Protein AF-A0A644ZEB1-F1 (afdb_monomer_lite)

Radius of gyration: 18.81 Å; chains: 1; bounding box: 37×43×51 Å

Sequence (182 aa):
MYKFRDLVIGKAGDELALLRDVLAGLVAASSALAVGEDFLLLSSAEFGEDKIEVTKRVGLDLILPVAAILPFERLVGWGDAKKLPPKMLEDLLGGAVALAPLLIGALNKKKLPGAIGLVLGLIFSGISEDTLREAAKLVGEKLEEVNSDALVKHDNLTATLTGFKMDLEKGEQQDILLRSHL

Structure (mmCIF, N/CA/C/O backbone):
data_AF-A0A644ZEB1-F1
#
_entry.id   AF-A0A644ZEB1-F1
#
loop_
_atom_site.group_PDB
_atom_site.id
_atom_site.type_symbol
_atom_site.label_atom_id
_atom_site.label_alt_id
_atom_site.label_comp_id
_atom_site.label_asym_id
_atom_site.label_entity_id
_atom_site.label_seq_id
_atom_site.pdbx_PDB_ins_code
_atom_site.Cartn_x
_atom_site.Cartn_y
_atom_site.Cartn_z
_atom_site.occupancy
_atom_site.B_iso_or_equiv
_atom_site.auth_seq_id
_atom_site.auth_comp_id
_atom_site.auth_asym_id
_atom_site.auth_atom_id
_atom_site.pdbx_PDB_model_num
ATOM 1 N N . MET A 1 1 ? 12.928 -16.977 -28.036 1.00 54.50 1 MET A N 1
ATOM 2 C CA . MET A 1 1 ? 11.701 -16.153 -27.969 1.00 54.50 1 MET A CA 1
ATOM 3 C C . MET A 1 1 ? 11.775 -15.000 -26.950 1.00 54.50 1 MET A C 1
ATOM 5 O O . MET A 1 1 ? 10.845 -14.215 -26.910 1.00 54.50 1 MET A O 1
ATOM 9 N N . TYR A 1 2 ? 12.869 -14.818 -26.189 1.00 69.62 2 TYR A N 1
ATOM 10 C CA . TYR A 1 2 ? 12.933 -13.805 -25.114 1.00 69.62 2 TYR A CA 1
ATOM 11 C C . TYR A 1 2 ? 13.431 -12.407 -25.526 1.00 69.62 2 TYR A C 1
ATOM 13 O O . TYR A 1 2 ? 13.072 -11.427 -24.889 1.00 69.62 2 TYR A O 1
ATOM 21 N N . LYS A 1 3 ? 14.146 -12.276 -26.655 1.00 79.69 3 LYS A N 1
ATOM 22 C CA . LYS A 1 3 ? 14.771 -11.004 -27.075 1.00 79.69 3 LYS A CA 1
ATOM 23 C C . LYS A 1 3 ? 13.811 -9.814 -27.200 1.00 79.69 3 LYS A C 1
ATOM 25 O O . LYS A 1 3 ? 14.208 -8.704 -26.880 1.00 79.69 3 LYS A O 1
ATOM 30 N N . PHE A 1 4 ? 12.583 -10.020 -27.682 1.00 84.38 4 PHE A N 1
ATOM 31 C CA . PHE A 1 4 ? 11.615 -8.923 -27.814 1.00 84.38 4 PHE A CA 1
ATOM 32 C C . PHE A 1 4 ? 11.062 -8.489 -26.455 1.00 84.38 4 PHE A C 1
ATOM 34 O O . PHE A 1 4 ? 11.034 -7.300 -26.164 1.00 84.38 4 PHE A O 1
ATOM 41 N N . ARG A 1 5 ? 10.693 -9.452 -25.600 1.00 84.12 5 ARG A N 1
ATOM 42 C CA . ARG A 1 5 ? 10.262 -9.183 -24.223 1.00 84.12 5 ARG A CA 1
ATOM 43 C C . ARG A 1 5 ? 11.335 -8.404 -23.466 1.00 84.12 5 ARG A C 1
ATOM 45 O O . ARG A 1 5 ? 11.030 -7.380 -22.875 1.00 84.12 5 ARG A O 1
ATOM 52 N N . ASP A 1 6 ? 12.578 -8.867 -23.530 1.00 88.88 6 ASP A N 1
ATOM 53 C CA . ASP A 1 6 ? 13.683 -8.248 -22.801 1.00 88.88 6 ASP A CA 1
ATOM 54 C C . ASP A 1 6 ? 13.981 -6.831 -23.339 1.00 88.88 6 ASP A C 1
ATOM 56 O O . ASP A 1 6 ? 14.275 -5.929 -22.560 1.00 88.88 6 ASP A O 1
ATOM 60 N N . LEU A 1 7 ? 13.814 -6.597 -24.651 1.00 89.69 7 LEU A N 1
ATOM 61 C CA . LEU A 1 7 ? 13.914 -5.262 -25.256 1.00 89.69 7 LEU A CA 1
ATOM 62 C C . LEU A 1 7 ? 12.797 -4.320 -24.778 1.00 89.69 7 LEU A C 1
ATOM 64 O O . LEU A 1 7 ? 13.066 -3.160 -24.476 1.00 89.69 7 LEU A O 1
ATOM 68 N N . VAL A 1 8 ? 11.555 -4.810 -24.701 1.00 88.06 8 VAL A N 1
ATOM 69 C CA . VAL A 1 8 ? 10.409 -4.033 -24.200 1.00 88.06 8 VAL A CA 1
ATOM 70 C C . VAL A 1 8 ? 10.588 -3.703 -22.720 1.00 88.06 8 VAL A C 1
ATOM 72 O O . VAL A 1 8 ? 10.399 -2.552 -22.341 1.00 88.06 8 VAL A O 1
ATOM 75 N N . ILE A 1 9 ? 11.003 -4.677 -21.904 1.00 86.44 9 ILE A N 1
ATOM 76 C CA . ILE A 1 9 ? 11.289 -4.469 -20.478 1.00 86.44 9 ILE A CA 1
ATOM 77 C C . ILE A 1 9 ? 12.398 -3.428 -20.308 1.00 86.44 9 ILE A C 1
ATOM 79 O O . ILE A 1 9 ? 12.222 -2.484 -19.545 1.00 86.44 9 ILE A O 1
ATOM 83 N N . GLY A 1 10 ? 13.504 -3.559 -21.049 1.00 87.25 10 GLY A N 1
ATOM 84 C CA . GLY A 1 10 ? 14.607 -2.600 -20.996 1.00 87.25 10 GLY A CA 1
ATOM 85 C C . GLY A 1 10 ? 14.157 -1.187 -21.361 1.00 87.25 10 GLY A C 1
ATOM 86 O O . GLY A 1 10 ? 14.358 -0.255 -20.589 1.00 87.25 10 GLY A O 1
ATOM 87 N N . LYS A 1 11 ? 13.451 -1.033 -22.489 1.00 91.50 11 LYS A N 1
ATOM 88 C CA . LYS A 1 11 ? 12.975 0.281 -22.931 1.00 91.50 11 LYS A CA 1
ATOM 89 C C . LYS A 1 11 ? 11.969 0.902 -21.957 1.00 91.50 11 LYS A C 1
ATOM 91 O O . LYS A 1 11 ? 12.037 2.101 -21.712 1.00 91.50 11 LYS A O 1
ATOM 96 N N . ALA A 1 12 ? 11.047 0.111 -21.409 1.00 88.25 12 ALA A N 1
ATOM 97 C CA . ALA A 1 12 ? 10.089 0.587 -20.413 1.00 88.25 12 ALA A CA 1
ATOM 98 C C . ALA A 1 12 ? 10.789 1.018 -19.116 1.00 88.25 12 ALA A C 1
ATOM 100 O O . ALA A 1 12 ? 10.444 2.055 -18.556 1.00 88.25 12 ALA A O 1
ATOM 101 N N . GLY A 1 13 ? 11.798 0.261 -18.674 1.00 86.19 13 GLY A N 1
ATOM 102 C CA . GLY A 1 13 ? 12.627 0.619 -17.525 1.00 86.19 13 GLY A CA 1
ATOM 103 C C . GLY A 1 13 ? 13.342 1.958 -17.714 1.00 86.19 13 GLY A C 1
ATOM 104 O O . GLY A 1 13 ? 13.290 2.802 -16.823 1.00 86.19 13 GLY A O 1
ATOM 105 N N . ASP A 1 14 ? 13.933 2.186 -18.890 1.00 89.69 14 ASP A N 1
ATOM 106 C CA . ASP A 1 14 ? 14.612 3.447 -19.212 1.00 89.69 14 ASP A CA 1
ATOM 107 C C . ASP A 1 14 ? 13.649 4.645 -19.181 1.00 89.69 14 ASP A C 1
ATOM 109 O O . ASP A 1 14 ? 13.958 5.680 -18.593 1.00 89.69 14 ASP A O 1
ATOM 113 N N . GLU A 1 15 ? 12.462 4.511 -19.779 1.00 90.94 15 GLU A N 1
ATOM 114 C CA . GLU A 1 15 ? 11.445 5.574 -19.777 1.00 90.94 15 GLU A CA 1
ATOM 115 C C . GLU A 1 15 ? 10.924 5.868 -18.360 1.00 90.94 15 GLU A C 1
ATOM 117 O O . GLU A 1 15 ? 10.735 7.029 -17.995 1.00 90.94 15 GLU A O 1
ATOM 122 N N . LEU A 1 16 ? 10.741 4.836 -17.526 1.00 87.19 16 LEU A N 1
ATOM 123 C CA . LEU A 1 16 ? 10.357 5.009 -16.122 1.00 87.19 16 LEU A CA 1
ATOM 124 C C . LEU A 1 16 ? 11.450 5.709 -15.307 1.00 87.19 16 LEU A C 1
ATOM 126 O O . LEU A 1 16 ? 11.137 6.569 -14.483 1.00 87.19 16 LEU A O 1
ATOM 130 N N . ALA A 1 17 ? 12.721 5.381 -15.548 1.00 86.75 17 ALA A N 1
ATOM 131 C CA . ALA A 1 17 ? 13.846 6.047 -14.901 1.00 86.75 17 ALA A CA 1
ATOM 132 C C . ALA A 1 17 ? 13.912 7.533 -15.285 1.00 86.75 17 ALA A C 1
ATOM 134 O O . ALA A 1 17 ? 14.010 8.388 -14.407 1.00 86.75 17 ALA A O 1
ATOM 135 N N . LEU A 1 18 ? 13.757 7.848 -16.575 1.00 90.12 18 LEU A N 1
ATOM 136 C CA . LEU A 1 18 ? 13.705 9.228 -17.060 1.00 90.12 18 LEU A CA 1
ATOM 137 C C . LEU A 1 18 ? 12.535 10.004 -16.448 1.00 90.12 18 LEU A C 1
ATOM 139 O O . LEU A 1 18 ? 12.712 11.135 -15.995 1.00 90.12 18 LEU A O 1
ATOM 143 N N . LEU A 1 19 ? 11.346 9.399 -16.391 1.00 89.94 19 LEU A N 1
ATOM 144 C CA . LEU A 1 19 ? 10.185 10.013 -15.752 1.00 89.94 19 LEU A CA 1
ATOM 145 C C . LEU A 1 19 ? 10.452 10.298 -14.270 1.00 89.94 19 LEU A C 1
ATOM 147 O O . LEU A 1 19 ? 10.134 11.386 -13.788 1.00 89.94 19 LEU A O 1
ATOM 151 N N . ARG A 1 20 ? 11.054 9.344 -13.551 1.00 86.88 20 ARG A N 1
ATOM 152 C CA . ARG A 1 20 ? 11.426 9.519 -12.145 1.00 86.88 20 ARG A CA 1
ATOM 153 C C . ARG A 1 20 ? 12.389 10.691 -11.965 1.00 86.88 20 ARG A C 1
ATOM 155 O O . ARG A 1 20 ? 12.175 11.492 -11.062 1.00 86.88 20 ARG A O 1
ATOM 162 N N . ASP A 1 21 ? 13.392 10.828 -12.828 1.00 89.31 21 ASP A N 1
ATOM 163 C CA . ASP A 1 21 ? 14.375 11.915 -12.752 1.00 89.31 21 ASP A CA 1
ATOM 164 C C . ASP A 1 21 ? 13.737 13.287 -13.023 1.00 89.31 21 ASP A C 1
ATOM 166 O O . ASP A 1 21 ? 14.005 14.256 -12.308 1.00 89.31 21 ASP A O 1
ATOM 170 N N . VAL A 1 22 ? 12.828 13.369 -14.001 1.00 91.00 22 VAL A N 1
ATOM 171 C CA . VAL A 1 22 ? 12.058 14.593 -14.275 1.00 91.00 22 VAL A CA 1
ATOM 172 C C . VAL A 1 22 ? 11.189 14.964 -13.075 1.00 91.00 22 VAL A C 1
ATOM 174 O O . VAL A 1 22 ? 11.210 16.113 -12.634 1.00 91.00 22 VAL A O 1
ATOM 177 N N . LEU A 1 23 ? 10.450 14.003 -12.514 1.00 88.12 23 LEU A N 1
ATOM 178 C CA . LEU A 1 23 ? 9.602 14.237 -11.343 1.00 88.12 23 LEU A CA 1
ATOM 179 C C . LEU A 1 23 ? 10.427 14.626 -10.113 1.00 88.12 23 LEU A C 1
ATOM 181 O O . LEU A 1 23 ? 10.025 15.529 -9.382 1.00 88.12 23 LEU A O 1
ATOM 185 N N . ALA A 1 24 ? 11.599 14.019 -9.915 1.00 86.56 24 ALA A N 1
ATOM 186 C CA . ALA A 1 24 ? 12.520 14.364 -8.836 1.00 86.56 24 ALA A CA 1
ATOM 187 C C . ALA A 1 24 ? 12.976 15.831 -8.903 1.00 86.56 24 ALA A C 1
ATOM 189 O O . ALA A 1 24 ? 13.166 16.453 -7.860 1.00 86.56 24 ALA A O 1
ATOM 190 N N . GLY A 1 25 ? 13.097 16.400 -10.108 1.00 86.12 25 GLY A N 1
ATOM 191 C CA . GLY A 1 25 ? 13.398 17.820 -10.312 1.00 86.12 25 GLY A CA 1
ATOM 192 C C . GLY A 1 25 ? 12.238 18.778 -10.007 1.00 86.12 25 GLY A C 1
ATOM 193 O O . GLY A 1 25 ? 12.466 19.981 -9.890 1.00 86.12 25 GLY A O 1
ATOM 194 N N . LEU A 1 26 ? 11.007 18.272 -9.876 1.00 86.75 26 LEU A N 1
ATOM 195 C CA . LEU A 1 26 ? 9.796 19.072 -9.641 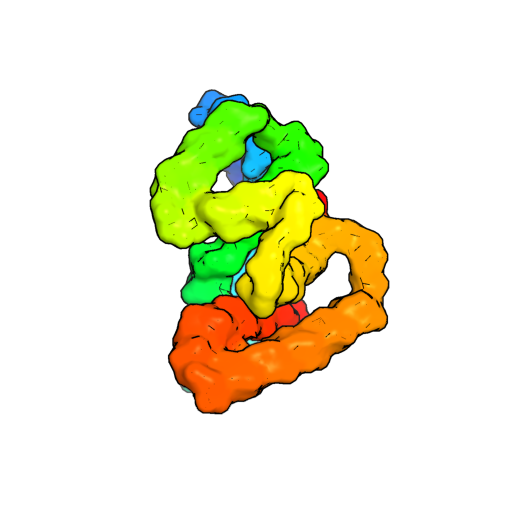1.00 86.75 26 LEU A CA 1
ATOM 196 C C . LEU A 1 26 ? 9.285 19.002 -8.195 1.00 86.75 26 LEU A C 1
ATOM 198 O O . LEU A 1 26 ? 8.468 19.833 -7.798 1.00 86.75 26 LEU A O 1
ATOM 202 N N . VAL A 1 27 ? 9.735 18.023 -7.406 1.00 82.25 27 VAL A N 1
ATOM 203 C CA . VAL A 1 27 ? 9.258 17.795 -6.035 1.00 82.25 27 VAL A CA 1
ATOM 204 C C . VAL A 1 27 ? 10.273 18.254 -4.990 1.00 82.25 27 VAL A C 1
ATOM 206 O O . VAL A 1 27 ? 11.478 18.092 -5.145 1.00 82.25 27 VAL A O 1
ATOM 209 N N . ALA A 1 28 ? 9.779 18.796 -3.875 1.00 74.06 28 ALA A N 1
ATOM 210 C CA . ALA A 1 28 ? 10.628 19.318 -2.800 1.00 74.06 28 ALA A CA 1
ATOM 211 C C . ALA A 1 28 ? 11.366 18.225 -2.000 1.00 74.06 28 ALA A C 1
ATOM 213 O O . ALA A 1 28 ? 12.407 18.496 -1.407 1.00 74.06 28 ALA A O 1
ATOM 214 N N . ALA A 1 29 ? 10.836 16.999 -1.974 1.00 74.19 29 ALA A N 1
ATOM 215 C CA . ALA A 1 29 ? 11.405 15.864 -1.250 1.00 74.19 29 ALA A CA 1
ATOM 216 C C . ALA A 1 29 ? 11.527 14.646 -2.177 1.00 74.19 29 ALA A C 1
ATOM 218 O O . ALA A 1 29 ? 10.717 13.722 -2.127 1.00 74.19 29 ALA A O 1
ATOM 219 N N . SER A 1 30 ? 12.544 14.645 -3.040 1.00 72.06 30 SER A N 1
ATOM 220 C CA . SER A 1 30 ? 12.796 13.555 -3.997 1.00 72.06 30 SER A CA 1
ATOM 221 C C . SER A 1 30 ? 13.112 12.209 -3.328 1.00 72.06 30 SER A C 1
ATOM 223 O O . SER A 1 30 ? 12.857 11.164 -3.916 1.00 72.06 30 SER A O 1
ATOM 225 N N . SER A 1 31 ? 13.580 12.213 -2.074 1.00 69.19 31 SER A N 1
ATOM 226 C CA . SER A 1 31 ? 13.774 11.016 -1.237 1.00 69.19 31 SER A CA 1
ATOM 227 C C . SER A 1 31 ? 12.479 10.288 -0.867 1.00 69.19 31 SER A C 1
ATOM 229 O O . SER A 1 31 ? 12.534 9.145 -0.420 1.00 69.19 31 SER A O 1
ATOM 231 N N . ALA A 1 32 ? 11.328 10.943 -1.029 1.00 72.06 32 ALA A N 1
ATOM 232 C CA . ALA A 1 32 ? 9.999 10.377 -0.821 1.00 72.06 32 ALA A CA 1
ATOM 233 C C . ALA A 1 32 ? 9.290 10.061 -2.153 1.00 72.06 32 ALA A C 1
ATOM 235 O O . ALA A 1 32 ? 8.080 9.884 -2.186 1.00 72.06 32 ALA A O 1
ATOM 236 N N . LEU A 1 33 ? 10.004 10.024 -3.281 1.00 75.19 33 LEU A N 1
ATOM 237 C CA . LEU A 1 33 ? 9.409 9.690 -4.572 1.00 75.19 33 LEU A CA 1
ATOM 238 C C . LEU A 1 33 ? 9.326 8.164 -4.743 1.00 75.19 33 LEU A C 1
ATOM 240 O O . LEU A 1 33 ? 10.358 7.509 -4.805 1.00 75.19 33 LEU A O 1
ATOM 244 N N . ALA A 1 34 ? 8.112 7.622 -4.875 1.00 74.31 34 ALA A N 1
ATOM 245 C CA . ALA A 1 34 ? 7.858 6.195 -5.114 1.00 74.31 34 ALA A CA 1
ATOM 246 C C . ALA A 1 34 ? 7.267 5.967 -6.520 1.00 74.31 34 ALA A C 1
ATOM 248 O O . ALA A 1 34 ? 6.087 5.663 -6.681 1.00 74.31 34 ALA A O 1
ATOM 249 N N . VAL A 1 35 ? 8.070 6.193 -7.565 1.00 81.44 35 VAL A N 1
ATOM 250 C CA . VAL A 1 35 ? 7.643 6.023 -8.969 1.00 81.44 35 VAL A CA 1
ATOM 251 C C . VAL A 1 35 ? 8.095 4.666 -9.490 1.00 81.44 35 VAL A C 1
ATOM 253 O O . VAL A 1 35 ? 9.285 4.361 -9.458 1.00 81.44 35 VAL A O 1
ATOM 256 N N . GLY A 1 36 ? 7.148 3.883 -10.017 1.00 77.19 36 GLY A N 1
ATOM 257 C CA . GLY A 1 36 ? 7.419 2.546 -10.561 1.00 77.19 36 GLY A CA 1
ATOM 258 C C . GLY A 1 36 ? 7.737 1.499 -9.491 1.00 77.19 36 GLY A C 1
ATOM 259 O O . GLY A 1 36 ? 8.358 0.487 -9.793 1.00 77.19 36 GLY A O 1
ATOM 260 N N . GLU A 1 37 ? 7.355 1.772 -8.246 1.00 80.56 37 GLU A N 1
ATOM 261 C CA . GLU A 1 37 ? 7.591 0.902 -7.096 1.00 80.56 37 GLU A CA 1
ATOM 262 C C . GLU A 1 37 ? 6.437 -0.076 -6.835 1.00 80.56 37 GLU A C 1
ATOM 264 O O . GLU A 1 37 ? 6.675 -1.189 -6.374 1.00 80.56 37 GLU A O 1
ATOM 269 N N . ASP A 1 38 ? 5.208 0.333 -7.157 1.00 86.06 38 ASP A N 1
ATOM 270 C CA . ASP A 1 38 ? 3.995 -0.464 -6.985 1.00 86.06 38 ASP A CA 1
ATOM 271 C C . ASP A 1 38 ? 3.357 -0.757 -8.347 1.00 86.06 38 ASP A C 1
ATOM 273 O O . ASP A 1 38 ? 3.275 0.123 -9.211 1.00 86.06 38 ASP A O 1
ATOM 277 N N . PHE A 1 39 ? 2.860 -1.979 -8.529 1.00 88.62 39 PHE A N 1
ATOM 278 C CA . PHE A 1 39 ? 2.198 -2.415 -9.756 1.00 88.62 39 PHE A CA 1
ATOM 279 C C . PHE A 1 39 ? 0.855 -3.062 -9.442 1.00 88.62 39 PHE A C 1
ATOM 281 O O . PHE A 1 39 ? 0.759 -3.920 -8.571 1.00 88.62 39 PHE A O 1
ATOM 288 N N . LEU A 1 40 ? -0.177 -2.677 -10.191 1.00 91.94 40 LEU A N 1
ATOM 289 C CA . LEU A 1 40 ? -1.510 -3.265 -10.106 1.00 91.94 40 LEU A CA 1
ATOM 290 C C . LEU A 1 40 ? -1.899 -3.844 -11.467 1.00 91.94 40 LEU A C 1
ATOM 292 O O . LEU A 1 40 ? -1.948 -3.125 -12.468 1.00 91.94 40 LEU A O 1
ATOM 296 N N . LEU A 1 41 ? -2.204 -5.139 -11.499 1.00 92.06 41 LEU A N 1
ATOM 297 C CA . LEU A 1 41 ? -2.723 -5.816 -12.677 1.00 92.06 41 LEU A CA 1
ATOM 298 C C . LEU A 1 41 ? -4.219 -5.533 -12.821 1.00 92.06 41 LEU A C 1
ATOM 300 O O . LEU A 1 41 ? -5.041 -6.071 -12.083 1.00 92.06 41 LEU A O 1
ATOM 304 N N . LEU A 1 42 ? -4.574 -4.721 -13.815 1.00 92.25 42 LEU A N 1
ATOM 305 C CA . LEU A 1 42 ? -5.960 -4.472 -14.195 1.00 92.25 42 LEU A CA 1
ATOM 306 C C . LEU A 1 42 ? -6.290 -5.217 -15.482 1.00 92.25 42 LEU A C 1
ATOM 308 O O . LEU A 1 42 ? -5.684 -4.970 -16.525 1.00 92.25 42 LEU A O 1
ATOM 312 N N . SER A 1 43 ? -7.284 -6.099 -15.417 1.00 89.12 43 SER A N 1
ATOM 313 C CA . SER A 1 43 ? -7.770 -6.814 -16.594 1.00 89.12 43 SER A CA 1
ATOM 314 C C . SER A 1 43 ? -9.290 -6.924 -16.606 1.00 89.12 43 SER A C 1
ATOM 316 O O . SER A 1 43 ? -9.932 -7.188 -15.588 1.00 89.12 43 SER A O 1
ATOM 318 N N . SER A 1 44 ? -9.875 -6.751 -17.790 1.00 87.31 44 SER A N 1
ATOM 319 C CA . SER A 1 44 ? -11.308 -6.941 -18.030 1.00 87.31 44 SER A CA 1
ATOM 320 C C . SER A 1 44 ? -11.723 -8.415 -18.098 1.00 87.31 44 SER A C 1
ATOM 322 O O . SER A 1 44 ? -12.918 -8.694 -18.038 1.00 87.31 44 SER A O 1
ATOM 324 N N . ALA A 1 45 ? -10.755 -9.329 -18.217 1.00 86.81 45 ALA A N 1
ATOM 325 C CA . ALA A 1 45 ? -10.937 -10.775 -18.290 1.00 86.81 45 ALA A CA 1
ATOM 326 C C . ALA A 1 45 ? -9.790 -11.505 -17.567 1.00 86.81 45 ALA A C 1
ATOM 328 O O . ALA A 1 45 ? -8.656 -11.022 -17.552 1.00 86.81 45 ALA A O 1
ATOM 329 N N . GLU A 1 46 ? -10.043 -12.691 -17.023 1.00 86.12 46 GLU A N 1
ATOM 330 C CA . GLU A 1 46 ? -8.975 -13.574 -16.540 1.00 86.12 46 GLU A CA 1
ATOM 331 C C . GLU A 1 46 ? -8.423 -14.392 -17.720 1.00 86.12 46 GLU A C 1
ATOM 333 O O . GLU A 1 46 ? -9.181 -15.037 -18.450 1.00 86.12 46 GLU A O 1
ATOM 338 N N . PHE A 1 47 ? -7.107 -14.346 -17.934 1.00 85.31 47 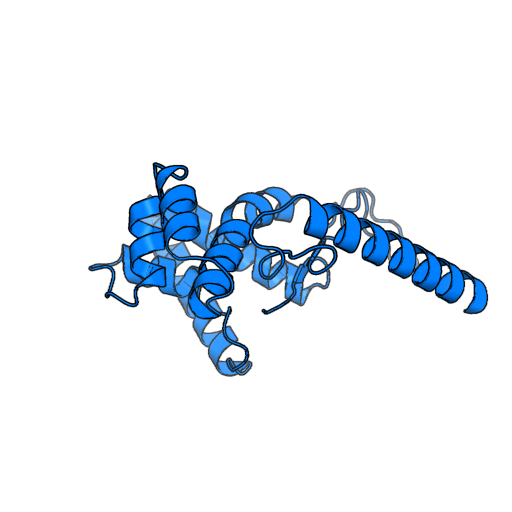PHE A N 1
ATOM 339 C CA . PHE A 1 47 ? -6.428 -15.068 -19.012 1.00 85.31 47 PHE A CA 1
ATOM 340 C C . PHE A 1 47 ? -5.731 -16.303 -18.438 1.00 85.31 47 PHE A C 1
ATOM 342 O O . PHE A 1 47 ? -4.801 -16.173 -17.648 1.00 85.31 47 PHE A O 1
ATOM 349 N N . GLY A 1 48 ? -6.173 -17.492 -18.845 1.00 81.69 48 GLY A N 1
ATOM 350 C CA . GLY A 1 48 ? -5.495 -18.760 -18.583 1.00 81.69 48 GLY A CA 1
ATOM 351 C C . GLY A 1 48 ? -4.843 -19.325 -19.845 1.00 81.69 48 GLY A C 1
ATOM 352 O O . GLY A 1 48 ? -5.015 -18.788 -20.938 1.00 81.69 48 GLY A O 1
ATOM 353 N N . GLU A 1 49 ? -4.122 -20.437 -19.700 1.00 82.19 49 GLU A N 1
ATOM 354 C CA . GLU A 1 49 ? -3.397 -21.081 -20.810 1.00 82.19 49 GLU A CA 1
ATOM 355 C C . GLU A 1 49 ? -4.334 -21.525 -21.949 1.00 82.19 49 GLU A C 1
ATOM 357 O O . GLU A 1 49 ? -4.026 -21.302 -23.118 1.00 82.19 49 GLU A O 1
ATOM 362 N N . ASP A 1 50 ? -5.513 -22.056 -21.601 1.00 84.56 50 ASP A N 1
ATOM 363 C CA . ASP A 1 50 ? -6.472 -22.627 -22.561 1.00 84.56 50 ASP A CA 1
ATOM 364 C C . ASP A 1 50 ? -7.799 -21.851 -22.674 1.00 84.56 50 ASP A C 1
ATOM 366 O O . ASP A 1 50 ? -8.659 -22.196 -23.490 1.00 84.56 50 ASP A O 1
ATOM 370 N N . LYS A 1 51 ? -8.024 -20.819 -21.844 1.00 89.31 51 LYS A N 1
ATOM 371 C CA . LYS A 1 51 ? -9.303 -20.084 -21.811 1.00 89.31 51 LYS A CA 1
ATOM 372 C C . LYS A 1 51 ? -9.165 -18.628 -21.379 1.00 89.31 51 LYS A C 1
ATOM 374 O O . LYS A 1 51 ? -8.344 -18.288 -20.535 1.00 89.31 51 LYS A O 1
ATOM 379 N N . ILE A 1 52 ? -10.053 -17.793 -21.916 1.00 88.62 52 ILE A N 1
ATOM 380 C CA . ILE A 1 52 ? -10.247 -16.403 -21.492 1.00 88.62 52 ILE A CA 1
ATOM 381 C C . ILE A 1 52 ? -11.608 -16.313 -20.801 1.00 88.62 52 ILE A C 1
ATOM 383 O O . ILE A 1 52 ? -12.649 -16.497 -21.433 1.00 88.62 52 ILE A O 1
ATOM 387 N N . GLU A 1 53 ? -11.612 -16.025 -19.503 1.00 87.62 53 GLU A N 1
ATOM 388 C CA . GLU A 1 53 ? -12.831 -15.860 -18.712 1.00 87.62 53 GLU A CA 1
ATOM 389 C C . GLU A 1 53 ? -13.235 -14.384 -18.654 1.00 87.62 53 GLU A C 1
ATOM 391 O O . GLU A 1 53 ? -12.921 -13.651 -17.717 1.00 87.62 53 GLU A O 1
ATOM 396 N N . VAL A 1 54 ? -13.977 -13.943 -19.670 1.00 87.75 54 VAL A N 1
ATOM 397 C CA . VAL A 1 54 ? -14.433 -12.546 -19.827 1.00 87.75 54 VAL A CA 1
ATOM 398 C C . VAL A 1 54 ? -15.399 -12.059 -18.743 1.00 87.75 54 VAL A C 1
ATOM 400 O O . VAL A 1 54 ? -15.635 -10.862 -18.609 1.00 87.75 54 VAL A O 1
ATOM 403 N N . THR A 1 55 ? -15.988 -12.971 -17.970 1.00 87.38 55 THR A N 1
ATOM 404 C CA . THR A 1 55 ? -16.883 -12.628 -16.856 1.00 87.38 55 THR A CA 1
ATOM 405 C C . THR A 1 55 ? -16.129 -12.269 -15.582 1.00 87.38 55 THR A C 1
ATOM 407 O O . THR A 1 55 ? -16.727 -11.701 -14.670 1.00 87.38 55 THR A O 1
ATOM 410 N N . LYS A 1 56 ? -14.836 -12.598 -15.501 1.00 86.12 56 LYS A N 1
ATOM 411 C CA . LYS A 1 56 ? -14.006 -12.333 -14.331 1.00 86.12 56 LYS A CA 1
ATOM 412 C C . LYS A 1 56 ? -13.091 -11.151 -14.589 1.00 86.12 56 LYS A C 1
ATOM 414 O O . LYS A 1 56 ? -12.277 -11.166 -15.503 1.00 86.12 56 LYS A O 1
ATOM 419 N N . ARG A 1 57 ? -13.219 -10.132 -13.750 1.00 90.12 57 ARG A N 1
ATOM 420 C CA . ARG A 1 57 ? -12.345 -8.959 -13.758 1.00 90.12 57 ARG A CA 1
ATOM 421 C C . ARG A 1 57 ? -11.215 -9.183 -12.766 1.00 90.12 57 ARG A C 1
ATOM 423 O O . ARG A 1 57 ? -11.452 -9.728 -11.693 1.00 90.12 57 ARG A O 1
ATOM 430 N N . VAL A 1 58 ? -10.015 -8.737 -13.115 1.00 91.19 58 VAL A N 1
ATOM 431 C CA . VAL A 1 58 ? -8.826 -8.845 -12.262 1.00 91.19 58 VAL A CA 1
ATOM 432 C C . VAL A 1 58 ? -8.412 -7.444 -11.818 1.00 91.19 58 VAL A C 1
ATOM 434 O O . VAL A 1 58 ? -8.343 -6.529 -12.640 1.00 91.19 58 VAL A O 1
ATOM 437 N N . GLY A 1 59 ? -8.199 -7.273 -10.511 1.00 87.56 59 GLY A N 1
ATOM 438 C CA . GLY A 1 59 ? -7.641 -6.064 -9.894 1.00 87.56 59 GLY A CA 1
ATOM 439 C C . GLY A 1 59 ? -8.561 -4.844 -9.778 1.00 87.56 59 GLY A C 1
ATOM 440 O O . GLY A 1 59 ? -8.212 -3.909 -9.064 1.00 87.56 59 GLY A O 1
ATOM 441 N N . LEU A 1 60 ? -9.745 -4.831 -10.405 1.00 90.75 60 LEU A N 1
ATOM 442 C CA . LEU A 1 60 ? -10.677 -3.695 -10.292 1.00 90.75 60 LEU A CA 1
ATOM 443 C C . LEU A 1 60 ? -11.164 -3.459 -8.856 1.00 90.75 60 LEU A C 1
ATOM 445 O O . LEU A 1 60 ? -11.299 -2.309 -8.441 1.00 90.75 60 LEU A O 1
ATOM 449 N N . ASP A 1 61 ? -11.360 -4.531 -8.091 1.00 90.50 61 ASP A N 1
ATOM 450 C CA . ASP A 1 61 ? -11.799 -4.444 -6.695 1.00 90.50 61 ASP A CA 1
ATOM 451 C C . ASP A 1 61 ? -10.716 -3.837 -5.784 1.00 90.50 61 ASP A C 1
ATOM 453 O O . ASP A 1 61 ? -11.029 -3.314 -4.720 1.00 90.50 61 ASP A O 1
ATOM 457 N N . LEU A 1 62 ? -9.452 -3.816 -6.231 1.00 93.69 62 LEU A N 1
ATOM 458 C CA . LEU A 1 62 ? -8.329 -3.238 -5.489 1.00 93.69 62 LEU A CA 1
ATOM 459 C C . LEU A 1 62 ? -8.173 -1.727 -5.694 1.00 93.69 62 LEU A C 1
ATOM 461 O O . LEU A 1 62 ? -7.418 -1.103 -4.955 1.00 93.69 62 LEU A O 1
ATOM 465 N N . ILE A 1 63 ? -8.896 -1.102 -6.632 1.00 92.25 63 ILE A N 1
ATOM 466 C CA . ILE A 1 63 ? -8.759 0.341 -6.904 1.00 92.25 63 ILE A CA 1
ATOM 467 C C . ILE A 1 63 ? -9.067 1.177 -5.656 1.00 92.25 63 ILE A C 1
ATOM 469 O O . ILE A 1 63 ? -8.297 2.072 -5.303 1.00 92.25 63 ILE A O 1
ATOM 473 N N . LEU A 1 64 ? -10.186 0.892 -4.985 1.00 93.19 64 LEU A N 1
ATOM 474 C CA . LEU A 1 64 ? -10.574 1.616 -3.774 1.00 93.19 64 LEU A CA 1
ATOM 475 C C . LEU A 1 64 ? -9.625 1.323 -2.600 1.00 93.19 64 LEU A C 1
ATOM 477 O O . LEU A 1 64 ? -9.139 2.293 -2.016 1.00 93.19 64 LEU A O 1
ATOM 481 N N . PRO A 1 65 ? -9.289 0.055 -2.288 1.00 92.31 65 PRO A N 1
ATOM 482 C CA . PRO A 1 65 ? -8.273 -0.264 -1.291 1.00 92.31 65 PRO A CA 1
ATOM 483 C C . PRO A 1 65 ? -6.938 0.455 -1.513 1.00 92.31 65 PRO A C 1
ATOM 485 O O . PRO A 1 65 ? -6.405 1.066 -0.586 1.00 92.31 65 PRO A O 1
ATOM 488 N N . VAL A 1 66 ? -6.426 0.456 -2.750 1.00 90.75 66 VAL A N 1
ATOM 489 C CA . VAL A 1 66 ? -5.170 1.128 -3.113 1.00 90.75 66 VAL A CA 1
ATOM 490 C C . VAL A 1 66 ? -5.287 2.635 -2.898 1.00 90.75 66 VAL A C 1
ATOM 492 O O . VAL A 1 66 ? -4.424 3.236 -2.271 1.00 90.75 66 VAL A O 1
ATOM 495 N N . ALA A 1 67 ? -6.366 3.271 -3.350 1.00 89.19 67 ALA A N 1
ATOM 496 C CA . ALA A 1 67 ? -6.537 4.711 -3.167 1.00 89.19 67 ALA A CA 1
ATOM 497 C C . ALA A 1 67 ? -6.717 5.116 -1.691 1.00 89.19 67 ALA A C 1
ATOM 499 O O . ALA A 1 67 ? -6.341 6.223 -1.306 1.00 89.19 67 ALA A O 1
ATOM 500 N N . ALA A 1 68 ? -7.303 4.239 -0.873 1.00 87.06 68 ALA A N 1
ATOM 501 C CA . ALA A 1 68 ? -7.687 4.548 0.499 1.00 87.06 68 ALA A CA 1
ATOM 502 C C . ALA A 1 68 ? -6.611 4.223 1.542 1.00 87.06 68 ALA A C 1
ATOM 504 O O . ALA A 1 68 ? -6.547 4.920 2.547 1.00 87.06 68 ALA A O 1
ATOM 505 N N . ILE A 1 69 ? -5.801 3.179 1.349 1.00 85.00 69 ILE A N 1
ATOM 506 C CA . ILE A 1 69 ? -4.855 2.693 2.371 1.00 85.00 69 ILE A CA 1
ATOM 507 C C . ILE A 1 69 ? -3.409 3.050 2.019 1.00 85.00 69 ILE A C 1
ATOM 509 O O . ILE A 1 69 ? -2.671 3.563 2.863 1.00 85.00 69 ILE A O 1
ATOM 513 N N . LEU A 1 70 ? -3.011 2.826 0.765 1.00 82.81 70 LEU A N 1
ATOM 514 C CA . LEU A 1 70 ? -1.614 2.905 0.326 1.00 82.81 70 LEU A CA 1
ATOM 515 C C . LEU A 1 70 ? -0.976 4.297 0.524 1.00 82.81 70 LEU A C 1
ATOM 517 O O . LEU A 1 70 ? 0.148 4.355 1.023 1.00 82.81 70 LEU A O 1
ATOM 521 N N . PRO A 1 71 ? -1.652 5.434 0.241 1.00 82.19 71 PRO A N 1
ATOM 522 C CA . PRO A 1 71 ? -1.090 6.758 0.520 1.00 82.19 71 PRO A CA 1
ATOM 523 C C . PRO A 1 71 ? -0.719 6.963 1.993 1.00 82.19 71 PRO A C 1
ATOM 525 O O . PRO A 1 71 ? 0.279 7.614 2.300 1.00 82.19 71 PRO A O 1
ATOM 528 N N . PHE A 1 72 ? -1.500 6.388 2.911 1.00 79.25 72 PHE A N 1
ATOM 529 C CA . PHE A 1 72 ? -1.237 6.484 4.343 1.00 79.25 72 PHE A CA 1
ATOM 530 C C . PHE A 1 72 ? -0.126 5.534 4.787 1.00 79.25 72 PHE A C 1
ATOM 532 O O . PHE A 1 72 ? 0.733 5.959 5.556 1.00 79.25 72 PHE A O 1
ATOM 539 N N . GLU A 1 73 ? -0.083 4.303 4.262 1.00 78.50 73 GLU A N 1
ATOM 540 C CA . GLU A 1 73 ? 1.051 3.391 4.476 1.00 78.50 73 GLU A CA 1
ATOM 541 C C . GLU A 1 73 ? 2.370 4.063 4.057 1.00 78.50 73 GLU A C 1
ATOM 543 O O . GLU A 1 73 ? 3.337 4.095 4.817 1.00 78.50 73 GLU A O 1
ATOM 548 N N . ARG A 1 74 ? 2.392 4.702 2.883 1.00 79.00 74 ARG A N 1
ATOM 549 C CA . ARG A 1 74 ? 3.570 5.418 2.373 1.00 79.00 74 ARG A CA 1
ATOM 550 C C . ARG A 1 74 ? 3.949 6.614 3.233 1.00 79.00 74 ARG A C 1
ATOM 552 O O . ARG A 1 74 ? 5.125 6.790 3.541 1.00 79.00 74 ARG A O 1
ATOM 559 N N . LEU A 1 75 ? 2.971 7.414 3.655 1.00 76.00 75 LEU A N 1
ATOM 560 C CA . LEU A 1 75 ? 3.225 8.560 4.525 1.00 76.00 75 LEU A CA 1
ATOM 561 C C . LEU A 1 75 ? 3.839 8.129 5.865 1.00 76.00 75 LEU A C 1
ATOM 563 O O . LEU A 1 75 ? 4.787 8.765 6.331 1.00 76.00 75 LEU A O 1
ATOM 567 N N . VAL A 1 76 ? 3.328 7.045 6.459 1.00 74.19 76 VAL A N 1
ATOM 568 C CA . VAL A 1 76 ? 3.882 6.459 7.687 1.00 74.19 76 VAL A CA 1
ATOM 569 C C . VAL A 1 76 ? 5.310 5.970 7.448 1.00 74.19 76 VAL A C 1
ATOM 571 O O . VAL A 1 76 ? 6.215 6.384 8.170 1.00 74.19 76 VAL A O 1
ATOM 574 N N . GLY A 1 77 ? 5.539 5.192 6.385 1.00 74.38 77 GLY A N 1
ATOM 575 C CA . GLY A 1 77 ? 6.869 4.684 6.035 1.00 74.38 77 GLY A CA 1
ATOM 576 C C . GLY A 1 77 ? 7.898 5.787 5.781 1.00 74.38 77 GLY A C 1
ATOM 577 O O . GLY A 1 77 ? 9.016 5.730 6.287 1.00 74.38 77 GLY A O 1
ATOM 578 N N . TRP A 1 78 ? 7.534 6.848 5.058 1.00 76.38 78 TRP A N 1
ATOM 579 C CA . TRP A 1 78 ? 8.431 7.984 4.830 1.00 76.38 78 TRP A CA 1
ATOM 580 C C . TRP A 1 78 ? 8.736 8.771 6.102 1.00 76.38 78 TRP A C 1
ATOM 582 O O . TRP A 1 78 ? 9.858 9.265 6.256 1.00 76.38 78 TRP A O 1
ATOM 592 N N . GLY A 1 79 ? 7.762 8.893 7.005 1.00 71.38 79 GLY A N 1
ATOM 593 C CA . GLY A 1 79 ? 7.968 9.496 8.316 1.00 71.38 79 GLY A CA 1
ATOM 594 C C . GLY A 1 79 ? 8.930 8.680 9.181 1.00 71.38 79 GLY A C 1
ATOM 595 O O . GLY A 1 79 ? 9.896 9.240 9.704 1.00 71.38 79 GLY A O 1
ATOM 596 N N . ASP A 1 80 ? 8.730 7.362 9.262 1.00 68.56 80 ASP A N 1
ATOM 597 C CA . ASP A 1 80 ? 9.607 6.446 10.002 1.00 68.56 80 ASP A CA 1
ATOM 598 C C . ASP A 1 80 ? 11.034 6.426 9.430 1.00 68.56 80 ASP A C 1
ATOM 600 O O . ASP A 1 80 ? 12.012 6.536 10.176 1.00 68.56 80 ASP A O 1
ATOM 604 N N . ALA A 1 81 ? 11.164 6.388 8.102 1.00 72.12 81 ALA A N 1
ATOM 605 C CA . ALA A 1 81 ? 12.445 6.440 7.401 1.00 72.12 81 ALA A CA 1
ATOM 606 C C . ALA A 1 81 ? 13.088 7.842 7.388 1.00 72.12 81 ALA A C 1
ATOM 608 O O . ALA A 1 81 ? 14.169 8.017 6.823 1.00 72.12 81 ALA A O 1
ATOM 609 N N . LYS A 1 82 ? 12.437 8.859 7.980 1.00 72.25 82 LYS A N 1
ATOM 610 C CA . LYS A 1 82 ? 12.867 10.272 7.970 1.00 72.25 82 LYS A CA 1
ATOM 611 C C . LYS A 1 82 ? 13.159 10.805 6.557 1.00 72.25 82 LYS A C 1
ATOM 613 O O . LYS A 1 82 ? 13.985 11.700 6.384 1.00 72.25 82 LYS A O 1
ATOM 618 N N . LYS A 1 83 ? 12.468 10.261 5.547 1.00 75.06 83 LYS A N 1
ATOM 619 C CA . LYS A 1 83 ? 12.585 10.640 4.127 1.00 75.06 83 LYS A CA 1
ATOM 620 C C . LYS A 1 83 ? 11.896 11.980 3.829 1.00 75.06 83 LYS A C 1
ATOM 622 O O . LYS A 1 83 ? 12.157 12.562 2.777 1.00 75.06 83 LYS A O 1
ATOM 627 N N . LEU A 1 84 ? 11.050 12.473 4.742 1.00 74.88 84 LEU A N 1
ATOM 628 C CA . LEU A 1 84 ? 10.336 13.750 4.643 1.00 74.88 84 LEU A CA 1
ATOM 629 C C . LEU A 1 84 ? 10.810 14.776 5.689 1.00 74.88 84 LEU A C 1
ATOM 631 O O . LEU A 1 84 ? 10.995 14.423 6.857 1.00 74.88 84 LEU A O 1
ATOM 635 N N . PRO A 1 85 ? 10.927 16.068 5.322 1.00 76.81 85 PRO A N 1
ATOM 636 C CA . PRO A 1 85 ? 11.109 17.146 6.289 1.00 76.81 85 PRO A CA 1
ATOM 637 C C . PRO A 1 85 ? 9.920 17.237 7.268 1.00 76.81 85 PRO A C 1
ATOM 639 O O . PRO A 1 85 ? 8.773 17.156 6.820 1.00 76.81 85 PRO A O 1
ATOM 642 N N . PRO A 1 86 ? 10.143 17.513 8.570 1.00 73.25 86 PRO A N 1
ATOM 643 C CA . PRO A 1 86 ? 9.068 17.580 9.569 1.00 73.25 86 PRO A CA 1
ATOM 644 C C . PRO A 1 86 ? 7.935 18.549 9.207 1.00 73.25 86 PRO A C 1
ATOM 646 O O . PRO A 1 86 ? 6.766 18.217 9.353 1.00 73.25 86 PRO A O 1
ATOM 649 N N . LYS A 1 87 ? 8.273 19.715 8.645 1.00 74.06 87 LYS A N 1
ATOM 650 C CA . LYS A 1 87 ? 7.290 20.719 8.216 1.00 74.06 87 LYS A CA 1
ATOM 651 C C . LYS A 1 87 ? 6.398 20.235 7.065 1.00 74.06 87 LYS A C 1
ATOM 653 O O . LYS A 1 87 ? 5.215 20.535 7.035 1.00 74.06 87 LYS A O 1
ATOM 658 N N . MET A 1 88 ? 6.949 19.451 6.137 1.00 74.25 88 MET A N 1
ATOM 659 C CA . MET A 1 88 ? 6.174 18.875 5.033 1.00 74.25 88 MET A CA 1
ATOM 660 C C . MET A 1 88 ? 5.235 17.776 5.535 1.00 74.25 88 MET A C 1
ATOM 662 O O . MET A 1 88 ? 4.117 17.653 5.048 1.00 74.25 88 MET A O 1
ATOM 666 N N . LEU A 1 89 ? 5.673 17.008 6.534 1.00 70.56 89 LEU A N 1
ATOM 667 C CA . LEU A 1 89 ? 4.827 16.048 7.236 1.00 70.56 89 LEU A CA 1
ATOM 668 C C . LEU A 1 89 ? 3.648 16.768 7.919 1.00 70.56 89 LEU A C 1
ATOM 670 O O . LEU A 1 89 ? 2.506 16.352 7.760 1.00 70.56 89 LEU A O 1
ATOM 674 N N . GLU A 1 90 ? 3.913 17.878 8.618 1.00 69.12 90 GLU A N 1
ATOM 675 C CA . GLU A 1 90 ? 2.887 18.723 9.246 1.00 69.12 90 GLU A CA 1
ATOM 676 C C . GLU A 1 90 ? 1.899 19.309 8.227 1.00 69.12 90 GLU A C 1
ATOM 678 O O . GLU A 1 90 ? 0.695 19.239 8.457 1.00 69.12 90 GLU A O 1
ATOM 683 N N . ASP A 1 91 ? 2.377 19.820 7.088 1.00 72.94 91 ASP A N 1
ATOM 684 C CA . ASP A 1 91 ? 1.533 20.401 6.035 1.00 72.94 91 ASP A CA 1
ATOM 685 C C . ASP A 1 91 ? 0.665 19.336 5.328 1.00 72.94 91 ASP A C 1
ATOM 687 O O . ASP A 1 91 ? -0.526 19.555 5.089 1.00 72.94 91 ASP A O 1
ATOM 691 N N . LEU A 1 92 ? 1.225 18.153 5.038 1.00 69.62 92 LEU A N 1
ATOM 692 C CA . LEU A 1 92 ? 0.491 17.019 4.452 1.00 69.62 92 LEU A CA 1
ATOM 693 C C . LEU A 1 92 ? -0.591 16.495 5.399 1.00 69.62 92 LEU A C 1
ATOM 695 O O . LEU A 1 92 ? -1.706 16.186 4.974 1.00 69.62 92 LEU A O 1
ATOM 699 N N . LEU A 1 93 ? -0.272 16.426 6.690 1.00 67.50 93 LEU A N 1
ATOM 700 C CA . LEU A 1 93 ? -1.228 16.044 7.720 1.00 67.50 93 LEU A CA 1
ATOM 701 C C . LEU A 1 93 ? -2.279 17.148 7.895 1.00 67.50 93 LEU A C 1
ATOM 703 O O . LEU A 1 93 ? -3.464 16.846 7.940 1.00 67.50 93 LEU A O 1
ATOM 707 N N . GLY A 1 94 ? -1.893 18.425 7.874 1.00 61.34 94 GLY A N 1
ATOM 708 C CA . GLY A 1 94 ? -2.806 19.568 7.949 1.00 61.34 94 GLY A CA 1
ATOM 709 C C . GLY A 1 94 ? -3.822 19.640 6.801 1.00 61.34 94 GLY A C 1
ATOM 710 O O . GLY A 1 94 ? -4.951 20.078 7.018 1.00 61.34 94 GLY A O 1
ATOM 711 N N . GLY A 1 95 ? -3.462 19.164 5.602 1.00 60.91 95 GLY A N 1
ATOM 712 C CA . GLY A 1 95 ? -4.368 19.054 4.451 1.00 60.91 95 GLY A CA 1
ATOM 713 C C . GLY A 1 95 ? -5.340 17.864 4.506 1.00 60.91 95 GLY A C 1
ATOM 714 O O . GLY A 1 95 ? -6.414 17.914 3.906 1.00 60.91 95 GLY A O 1
ATOM 715 N N . ALA A 1 96 ? -5.015 16.807 5.257 1.00 58.16 96 ALA A N 1
ATOM 716 C CA . ALA A 1 96 ? -5.825 15.595 5.417 1.00 58.16 96 ALA A CA 1
ATOM 717 C C . ALA A 1 96 ? -6.806 15.723 6.600 1.00 58.16 96 ALA A C 1
ATOM 719 O O . ALA A 1 96 ? -6.770 14.949 7.556 1.00 58.16 96 ALA A O 1
ATOM 720 N N . VAL A 1 97 ? -7.687 16.725 6.545 1.00 52.47 97 VAL A N 1
ATOM 721 C CA . VAL A 1 97 ? -8.404 17.300 7.706 1.00 52.47 97 VAL A CA 1
ATOM 722 C C . VAL A 1 97 ? -9.205 16.292 8.563 1.00 52.47 97 VAL A C 1
ATOM 724 O O . VAL A 1 97 ? -9.429 16.551 9.742 1.00 52.47 97 VAL A O 1
ATOM 727 N N . ALA A 1 98 ? -9.591 15.119 8.045 1.00 59.25 98 ALA A N 1
ATOM 728 C CA . ALA A 1 98 ? -10.334 14.112 8.819 1.00 59.25 98 ALA A CA 1
ATOM 729 C C . ALA A 1 98 ? -9.464 13.030 9.496 1.00 59.25 98 ALA A C 1
ATOM 731 O O . ALA A 1 98 ? -9.827 12.540 10.564 1.00 59.25 98 ALA A O 1
ATOM 732 N N . LEU A 1 99 ? -8.326 12.649 8.902 1.00 58.47 99 LEU A N 1
ATOM 733 C CA . LEU A 1 99 ? -7.481 11.541 9.387 1.00 58.47 99 LEU A CA 1
ATOM 734 C C . LEU A 1 99 ? -6.132 12.020 9.945 1.00 58.47 99 LEU A C 1
ATOM 736 O O . LEU A 1 99 ? -5.405 11.232 10.547 1.00 58.47 99 LEU A O 1
ATOM 740 N N . ALA A 1 100 ? -5.815 13.312 9.820 1.00 61.22 100 ALA A N 1
ATOM 741 C CA . ALA A 1 100 ? -4.585 13.914 10.329 1.00 61.22 100 ALA A CA 1
ATOM 742 C C . ALA A 1 100 ? -4.254 13.541 11.783 1.00 61.22 100 ALA A C 1
ATOM 744 O O . ALA A 1 100 ? -3.132 13.100 12.030 1.00 61.22 100 ALA A O 1
ATOM 745 N N . PRO A 1 101 ? -5.187 13.633 12.757 1.00 57.75 101 PRO A N 1
ATOM 746 C CA . PRO A 1 101 ? -4.868 13.316 14.151 1.00 57.75 101 PRO A CA 1
ATOM 747 C C . PRO A 1 101 ? -4.500 11.838 14.339 1.00 57.75 101 PRO A C 1
ATOM 749 O O . PRO A 1 101 ? -3.659 11.500 15.172 1.00 57.75 101 PRO A O 1
ATOM 752 N N . LEU A 1 102 ? -5.115 10.964 13.538 1.00 60.91 102 LEU A N 1
ATOM 753 C CA . LEU A 1 102 ? -4.894 9.522 13.548 1.00 60.91 102 LEU A CA 1
ATOM 754 C C . LEU A 1 102 ? -3.516 9.173 12.971 1.00 60.91 102 LEU A C 1
ATOM 756 O O . LEU A 1 102 ? -2.772 8.398 13.565 1.00 60.91 102 LEU A O 1
ATOM 760 N N . LEU A 1 103 ? -3.132 9.814 11.869 1.00 61.44 103 LEU A N 1
ATOM 761 C CA . LEU A 1 103 ? -1.833 9.620 11.222 1.00 61.44 103 LEU A CA 1
ATOM 762 C C . LEU A 1 103 ? -0.681 10.228 12.039 1.00 61.44 103 LEU A C 1
ATOM 764 O O . LEU A 1 103 ? 0.348 9.583 12.221 1.00 61.44 103 LEU A O 1
ATOM 768 N N . ILE A 1 104 ? -0.871 11.425 12.613 1.00 61.69 104 ILE A N 1
ATOM 769 C CA . ILE A 1 104 ? 0.086 12.064 13.540 1.00 61.69 104 ILE A CA 1
ATOM 770 C C . ILE A 1 104 ? 0.341 11.167 14.762 1.00 61.69 104 ILE A C 1
ATOM 772 O O . ILE A 1 104 ? 1.473 11.086 15.249 1.00 61.69 104 ILE A O 1
ATOM 776 N N . GLY A 1 105 ? -0.701 10.504 15.275 1.00 58.59 105 GLY A N 1
ATOM 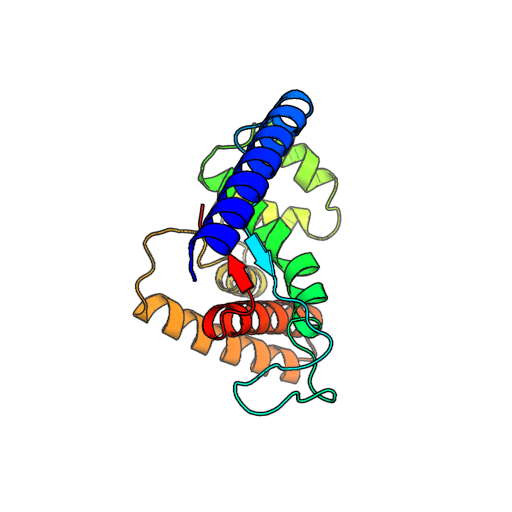777 C CA . GLY A 1 105 ? -0.591 9.561 16.387 1.00 58.59 105 GLY A CA 1
ATOM 778 C C . GLY A 1 105 ? 0.236 8.321 16.037 1.00 58.59 105 GLY A C 1
ATOM 779 O O . GLY A 1 105 ? 1.108 7.940 16.818 1.00 58.59 105 GLY A O 1
ATOM 780 N N . ALA A 1 106 ? 0.017 7.746 14.849 1.00 60.25 106 ALA A N 1
ATOM 781 C CA . ALA A 1 106 ? 0.780 6.600 14.355 1.00 60.25 106 ALA A CA 1
ATOM 782 C C . ALA A 1 106 ? 2.271 6.946 14.164 1.00 60.25 106 ALA A C 1
ATOM 784 O O . ALA A 1 106 ? 3.139 6.250 14.686 1.00 60.25 106 ALA A O 1
ATOM 785 N N . LEU A 1 107 ? 2.558 8.081 13.518 1.00 61.00 107 LEU A N 1
ATOM 786 C CA . LEU A 1 107 ? 3.912 8.568 13.221 1.00 61.00 107 LEU A CA 1
ATOM 787 C C . LEU A 1 107 ? 4.744 8.898 14.471 1.00 61.00 107 LEU A C 1
ATOM 789 O O . LEU A 1 107 ? 5.942 8.641 14.523 1.00 61.00 107 LEU A O 1
ATOM 793 N N . ASN A 1 108 ? 4.128 9.463 15.512 1.00 58.69 108 ASN A N 1
ATOM 794 C CA . ASN A 1 108 ? 4.858 9.870 16.717 1.00 58.69 108 ASN A CA 1
ATOM 795 C C . ASN A 1 108 ? 5.100 8.728 17.718 1.00 58.69 108 ASN A C 1
ATOM 797 O O . ASN A 1 108 ? 5.586 8.993 18.822 1.00 58.69 108 ASN A O 1
ATOM 801 N N . LYS A 1 109 ? 4.701 7.483 17.400 1.00 54.25 109 LYS A N 1
ATOM 802 C CA . LYS A 1 109 ? 4.683 6.325 18.326 1.00 54.25 109 LYS A CA 1
ATOM 803 C C . LYS A 1 109 ? 4.015 6.623 19.679 1.00 54.25 109 LYS A C 1
ATOM 805 O O . LYS A 1 109 ? 4.150 5.861 20.640 1.00 54.25 109 LYS A O 1
ATOM 810 N N . LYS A 1 110 ? 3.272 7.729 19.784 1.00 48.66 110 LYS A N 1
ATOM 811 C CA . LYS A 1 110 ? 2.423 8.022 20.932 1.00 48.66 110 LYS A CA 1
ATOM 812 C C . LYS A 1 110 ? 1.244 7.083 20.800 1.00 48.66 110 LYS A C 1
ATOM 814 O O . LYS A 1 110 ? 0.532 7.145 19.807 1.00 48.66 110 LYS A O 1
ATOM 819 N N . LYS A 1 111 ? 1.057 6.215 21.798 1.00 49.81 111 LYS A N 1
ATOM 820 C CA . LYS A 1 111 ? -0.093 5.310 21.881 1.00 49.81 111 LYS A CA 1
ATOM 821 C C . LYS A 1 111 ? -1.361 6.120 21.625 1.00 49.81 111 LYS A C 1
ATOM 823 O O . LYS A 1 111 ? -1.783 6.872 22.501 1.00 49.81 111 LYS A O 1
ATOM 828 N N . LEU A 1 112 ? -1.932 5.984 20.430 1.00 54.66 112 LEU A N 1
ATOM 829 C CA . LEU A 1 112 ? -3.291 6.422 20.156 1.00 54.66 112 LEU A CA 1
ATOM 830 C C . LEU A 1 112 ? -4.172 5.706 21.188 1.00 54.66 112 LEU A C 1
ATOM 832 O O . LEU A 1 112 ? -4.178 4.472 21.217 1.00 54.66 112 LEU A O 1
ATOM 836 N N . PRO A 1 113 ? -4.817 6.434 22.110 1.00 52.03 113 PRO A N 1
ATOM 837 C CA . PRO A 1 113 ? -5.572 5.796 23.172 1.00 52.03 113 PRO A CA 1
ATOM 838 C C . PRO A 1 113 ? -6.833 5.134 22.600 1.00 52.03 113 PRO A C 1
ATOM 840 O O . PRO A 1 113 ? -7.547 5.724 21.792 1.00 52.03 113 PRO A O 1
ATOM 843 N N . GLY A 1 114 ? -7.126 3.916 23.059 1.00 61.94 114 GLY A N 1
ATOM 844 C CA . GLY A 1 114 ? -8.373 3.208 22.759 1.00 61.94 114 GLY A CA 1
ATOM 845 C C . GLY A 1 114 ? -8.337 2.308 21.518 1.00 61.94 114 GLY A C 1
ATOM 846 O O . GLY A 1 114 ? -7.298 2.094 20.897 1.00 61.94 114 GLY A O 1
ATOM 847 N N . ALA A 1 115 ? -9.503 1.754 21.175 1.00 64.19 115 ALA A N 1
ATOM 848 C CA . ALA A 1 115 ? -9.667 0.758 20.112 1.00 64.19 115 ALA A CA 1
ATOM 849 C C . ALA A 1 115 ? -9.205 1.256 18.728 1.00 64.19 115 ALA A C 1
ATOM 851 O O . ALA A 1 115 ? -8.645 0.485 17.957 1.00 64.19 115 ALA A O 1
ATOM 852 N N . ILE A 1 116 ? -9.347 2.556 18.451 1.00 64.38 116 ILE A N 1
ATOM 853 C CA . ILE A 1 116 ? -8.956 3.173 17.174 1.00 64.38 116 ILE A CA 1
ATOM 854 C C . ILE A 1 116 ? -7.440 3.068 16.940 1.00 64.38 116 ILE A C 1
ATOM 856 O O . ILE A 1 116 ? -7.001 2.781 15.831 1.00 64.38 116 ILE A O 1
ATOM 860 N N . GLY A 1 117 ? -6.627 3.244 17.987 1.00 63.84 117 GLY A N 1
ATOM 861 C CA . GLY A 1 117 ? -5.172 3.123 17.880 1.00 63.84 117 GLY A CA 1
ATOM 862 C C . GLY A 1 117 ? -4.704 1.708 17.546 1.00 63.84 117 GLY A C 1
ATOM 863 O O . GLY A 1 117 ? -3.750 1.542 16.791 1.00 63.84 117 GLY A O 1
ATOM 864 N N . LEU A 1 118 ? -5.399 0.693 18.068 1.00 66.81 118 LEU A N 1
ATOM 865 C CA . LEU A 1 118 ? -5.123 -0.711 17.752 1.00 66.81 118 LEU A CA 1
ATOM 866 C C . LEU A 1 118 ? -5.484 -1.041 16.302 1.00 66.81 118 LEU A C 1
ATOM 868 O O . LEU A 1 118 ? -4.683 -1.657 15.611 1.00 66.81 118 LEU A O 1
ATOM 872 N N . VAL A 1 119 ? -6.647 -0.586 15.830 1.00 69.12 119 VAL A N 1
ATOM 873 C CA . VAL A 1 119 ? -7.107 -0.797 14.446 1.00 69.12 119 VAL A CA 1
ATOM 874 C C . VAL A 1 119 ? -6.125 -0.192 13.445 1.00 69.12 119 VAL A C 1
ATOM 876 O O . VAL A 1 119 ? -5.702 -0.861 12.508 1.00 69.12 119 VAL A O 1
ATOM 879 N N . LEU A 1 120 ? -5.711 1.058 13.661 1.00 69.06 120 LEU A N 1
ATOM 880 C CA . LEU A 1 120 ? -4.749 1.727 12.782 1.00 69.06 120 LEU A CA 1
ATOM 881 C C . LEU A 1 120 ? -3.371 1.071 12.849 1.00 69.06 120 LEU A C 1
ATOM 883 O O . LEU A 1 120 ? -2.716 0.924 11.823 1.00 69.06 120 LEU A O 1
ATOM 887 N N . GLY A 1 121 ? -2.954 0.642 14.042 1.00 69.38 121 GLY A N 1
ATOM 888 C CA . GLY A 1 121 ? -1.738 -0.142 14.215 1.00 69.38 121 GLY A CA 1
ATOM 889 C C . GLY A 1 121 ? -1.760 -1.427 13.391 1.00 69.38 121 GLY A C 1
ATOM 890 O O . GLY A 1 121 ? -0.750 -1.740 12.785 1.00 69.38 121 GLY A O 1
ATOM 891 N N . LEU A 1 122 ? -2.899 -2.120 13.311 1.00 71.44 122 LEU A N 1
ATOM 892 C CA . LEU A 1 122 ? -3.057 -3.336 12.504 1.00 71.44 122 LEU A CA 1
ATOM 893 C C . LEU A 1 122 ? -3.098 -3.047 10.997 1.00 71.44 122 LEU A C 1
ATOM 895 O O . LEU A 1 122 ? -2.462 -3.748 10.218 1.00 71.44 122 LEU A O 1
ATOM 899 N N . ILE A 1 123 ? -3.798 -1.989 10.575 1.00 72.31 123 ILE A N 1
ATOM 900 C CA . ILE A 1 123 ? -3.866 -1.595 9.159 1.00 72.31 123 ILE A CA 1
ATOM 901 C C . ILE A 1 123 ? -2.483 -1.184 8.643 1.00 72.31 123 ILE A C 1
ATOM 903 O O . ILE A 1 123 ? -2.102 -1.555 7.537 1.00 72.31 123 ILE A O 1
ATOM 907 N N . PHE A 1 124 ? -1.712 -0.443 9.439 1.00 68.88 124 PHE A N 1
ATOM 908 C CA . PHE A 1 124 ? -0.403 0.071 9.028 1.00 68.88 124 PHE A CA 1
ATOM 909 C C . PHE A 1 124 ? 0.778 -0.784 9.518 1.00 68.88 124 PHE A C 1
ATOM 911 O O . PHE A 1 124 ? 1.924 -0.492 9.176 1.00 68.88 124 PHE A O 1
ATOM 918 N N . SER A 1 125 ? 0.542 -1.863 10.277 1.00 62.56 125 SER A N 1
ATOM 919 C CA . SER A 1 125 ? 1.581 -2.854 10.581 1.00 62.56 125 SER A CA 1
ATOM 920 C C . SER A 1 125 ? 1.921 -3.643 9.319 1.00 62.56 125 SER A C 1
ATOM 922 O O . SER A 1 125 ? 1.028 -4.168 8.659 1.00 62.56 125 SER A O 1
ATOM 924 N N . GLY A 1 126 ? 3.206 -3.698 8.965 1.00 55.41 126 GLY A N 1
ATOM 925 C CA . GLY A 1 126 ? 3.700 -4.337 7.734 1.00 55.41 126 GLY A CA 1
ATOM 926 C C . GLY A 1 126 ? 4.620 -3.458 6.878 1.00 55.41 126 GLY A C 1
ATOM 927 O O . GLY A 1 126 ? 5.091 -3.903 5.838 1.00 55.41 126 GLY A O 1
ATOM 928 N N . ILE A 1 127 ? 4.895 -2.222 7.308 1.00 53.84 127 ILE A N 1
ATOM 929 C CA . ILE A 1 127 ? 5.818 -1.306 6.611 1.00 53.84 127 ILE A CA 1
ATOM 930 C C . ILE A 1 127 ? 7.288 -1.554 7.012 1.00 53.84 127 ILE A C 1
ATOM 932 O O . ILE A 1 127 ? 8.194 -1.114 6.322 1.00 53.84 127 ILE A O 1
ATOM 936 N N . SER A 1 128 ? 7.563 -2.290 8.095 1.00 46.06 128 SER A N 1
ATOM 937 C CA . SER A 1 128 ? 8.936 -2.627 8.500 1.00 46.06 128 SER A CA 1
ATOM 938 C C . SER A 1 128 ? 9.412 -3.937 7.860 1.00 46.06 128 SER A C 1
ATOM 940 O O . SER A 1 128 ? 8.759 -4.967 8.058 1.00 46.06 128 SER A O 1
ATOM 942 N N . GLU A 1 129 ? 10.577 -3.906 7.198 1.00 46.09 129 GLU A N 1
ATOM 943 C CA . GLU A 1 129 ? 11.255 -5.038 6.521 1.00 46.09 129 GLU A CA 1
ATOM 944 C C . GLU A 1 129 ? 11.354 -6.337 7.355 1.00 46.09 129 GLU A C 1
ATOM 946 O O . GLU A 1 129 ? 11.460 -7.425 6.796 1.00 46.09 129 GLU A O 1
ATOM 951 N N . ASP A 1 130 ? 11.274 -6.258 8.686 1.00 42.28 130 ASP A N 1
ATOM 952 C CA . ASP A 1 130 ? 11.591 -7.364 9.603 1.00 42.28 130 ASP A CA 1
ATOM 953 C C . ASP A 1 130 ? 10.422 -8.299 9.985 1.00 42.28 130 ASP A C 1
ATOM 955 O O . ASP A 1 130 ? 10.559 -9.149 10.870 1.00 42.28 130 ASP A O 1
ATOM 959 N N . THR A 1 131 ? 9.250 -8.199 9.351 1.00 42.94 131 THR A N 1
ATOM 960 C CA . THR A 1 131 ? 8.105 -9.050 9.740 1.00 42.94 131 THR A CA 1
ATOM 961 C C . THR A 1 131 ? 8.043 -10.363 8.956 1.00 42.94 131 THR A C 1
ATOM 963 O O . THR A 1 131 ? 7.456 -10.485 7.886 1.00 42.94 131 THR A O 1
ATOM 966 N N . LEU A 1 132 ? 8.665 -11.386 9.551 1.00 46.41 132 LEU A N 1
ATOM 967 C CA . LEU A 1 132 ? 8.567 -12.805 9.195 1.00 46.41 132 LEU A CA 1
ATOM 968 C C . LEU A 1 132 ? 7.112 -13.249 8.940 1.00 46.41 132 LEU A C 1
ATOM 970 O O . LEU A 1 132 ? 6.180 -12.777 9.588 1.00 46.41 132 LEU A O 1
ATOM 974 N N . ARG A 1 133 ? 6.925 -14.247 8.063 1.00 50.88 133 ARG A N 1
ATOM 975 C CA . ARG A 1 133 ? 5.623 -14.838 7.666 1.00 50.88 133 ARG A CA 1
ATOM 976 C C . ARG A 1 133 ? 4.675 -15.186 8.830 1.00 50.88 133 ARG A C 1
ATOM 978 O O . ARG A 1 133 ? 3.466 -15.225 8.628 1.00 50.88 133 ARG A O 1
ATOM 985 N N . GLU A 1 134 ? 5.197 -15.456 10.026 1.00 47.12 134 GLU A N 1
ATOM 986 C CA . GLU A 1 134 ? 4.404 -15.694 11.243 1.00 47.12 134 GLU A CA 1
ATOM 987 C C . GLU A 1 134 ? 3.751 -14.424 11.802 1.00 47.12 134 GLU A C 1
ATOM 989 O O . GLU A 1 134 ? 2.597 -14.475 12.217 1.00 47.12 134 GLU A O 1
ATOM 994 N N . ALA A 1 135 ? 4.429 -13.275 11.744 1.00 52.25 135 ALA A N 1
ATOM 995 C CA . ALA A 1 135 ? 3.839 -11.993 12.119 1.00 52.25 135 ALA A CA 1
ATOM 996 C C . ALA A 1 135 ? 2.724 -11.591 11.139 1.00 52.25 135 ALA A C 1
ATOM 998 O O . ALA A 1 135 ? 1.672 -11.142 11.578 1.00 52.25 135 ALA A O 1
ATOM 999 N N . ALA A 1 136 ? 2.906 -11.836 9.836 1.00 58.41 136 ALA A N 1
ATOM 1000 C CA . ALA A 1 136 ? 1.887 -11.559 8.821 1.00 58.41 136 ALA A CA 1
ATOM 1001 C C . ALA A 1 136 ? 0.607 -12.397 9.015 1.00 58.41 136 ALA A C 1
ATOM 1003 O O . ALA A 1 136 ? -0.494 -11.866 8.924 1.00 58.41 136 ALA A O 1
ATOM 1004 N N . LYS A 1 137 ? 0.730 -13.691 9.355 1.00 61.12 137 LYS A N 1
ATOM 1005 C CA . LYS A 1 137 ? -0.436 -14.542 9.665 1.00 61.12 137 LYS A CA 1
ATOM 1006 C C . LYS A 1 137 ? -1.203 -14.059 10.894 1.00 61.12 137 LYS A C 1
ATOM 1008 O O . LYS A 1 137 ? -2.424 -13.980 10.855 1.00 61.12 137 LYS A O 1
ATOM 1013 N N . LEU A 1 138 ? -0.484 -13.701 11.958 1.00 62.50 138 LEU A N 1
ATOM 1014 C CA . LEU A 1 138 ? -1.089 -13.175 13.183 1.00 62.50 138 LEU A CA 1
ATOM 1015 C C . LEU A 1 138 ? -1.774 -11.817 12.955 1.00 62.50 138 LEU A C 1
ATOM 1017 O O . LEU A 1 138 ? -2.800 -11.539 13.573 1.00 62.50 138 LEU A O 1
ATOM 1021 N N . VAL A 1 139 ? -1.230 -10.981 12.064 1.00 70.81 139 VAL A N 1
ATOM 1022 C CA . VAL A 1 139 ? -1.860 -9.720 11.643 1.00 70.81 139 VAL A CA 1
ATOM 1023 C C . VAL A 1 139 ? -3.137 -9.993 10.846 1.00 70.81 139 VAL A C 1
ATOM 1025 O O . VAL A 1 139 ? -4.158 -9.385 11.158 1.00 70.81 139 VAL A O 1
ATOM 1028 N N . GLY A 1 140 ? -3.118 -10.948 9.910 1.00 76.88 140 GLY A N 1
ATOM 1029 C CA . GLY A 1 140 ? -4.297 -11.352 9.137 1.00 76.88 140 GLY A CA 1
ATOM 1030 C C . GLY A 1 140 ? -5.436 -11.879 10.015 1.00 76.88 140 GLY A C 1
ATOM 1031 O O . GLY A 1 140 ? -6.549 -11.362 9.958 1.00 76.88 140 GLY A O 1
ATOM 1032 N N . GLU A 1 141 ? -5.150 -12.827 10.915 1.00 81.81 141 GLU A N 1
ATOM 1033 C CA . GLU A 1 141 ? -6.146 -13.368 11.857 1.00 81.81 141 GLU A CA 1
ATOM 1034 C C . GLU A 1 141 ? -6.740 -12.269 12.756 1.00 81.81 141 GLU A C 1
ATOM 1036 O O . GLU A 1 141 ? -7.945 -12.241 13.021 1.00 81.81 141 GLU A O 1
ATOM 1041 N N . LYS A 1 142 ? -5.913 -11.312 13.200 1.00 82.00 142 LYS A N 1
ATOM 1042 C CA . LYS A 1 142 ? -6.384 -10.193 14.022 1.00 82.00 142 LYS A CA 1
ATOM 1043 C C . LYS A 1 142 ? -7.199 -9.176 13.221 1.00 82.00 142 LYS A C 1
ATOM 1045 O O . LYS A 1 142 ? -8.154 -8.620 13.764 1.00 82.00 142 LYS A O 1
ATOM 1050 N N . LEU A 1 143 ? -6.843 -8.918 11.962 1.00 85.06 143 LEU A N 1
ATOM 1051 C CA . LEU A 1 143 ? -7.611 -8.058 11.058 1.00 85.06 143 LEU A CA 1
ATOM 1052 C C . LEU A 1 143 ? -9.001 -8.639 10.790 1.00 85.06 143 LEU A C 1
ATOM 1054 O O . LEU A 1 143 ? -9.977 -7.892 10.855 1.00 85.06 143 LEU A O 1
ATOM 1058 N N . GLU A 1 144 ? -9.103 -9.953 10.576 1.00 89.44 144 GLU A N 1
ATOM 1059 C CA . GLU A 1 144 ? -10.385 -10.650 10.413 1.00 89.44 144 GLU A CA 1
ATOM 1060 C C . GLU A 1 144 ? -11.256 -10.538 11.670 1.00 89.44 144 GLU A C 1
ATOM 1062 O O . GLU A 1 144 ? -12.432 -10.171 11.583 1.00 89.44 144 GLU A O 1
ATOM 1067 N N . GLU A 1 145 ? -10.676 -10.780 12.852 1.00 89.38 145 GLU A N 1
ATOM 1068 C CA . GLU A 1 145 ? -11.382 -10.638 14.130 1.00 89.38 145 GLU A CA 1
ATOM 1069 C C . GLU A 1 145 ? -11.937 -9.215 14.285 1.00 89.38 145 GLU A C 1
ATOM 1071 O O . GLU A 1 145 ? -13.133 -9.032 14.508 1.00 89.38 145 GLU A O 1
ATOM 1076 N N . VAL A 1 146 ? -11.093 -8.197 14.091 1.00 86.44 146 VAL A N 1
ATOM 1077 C CA . VAL A 1 146 ? -11.478 -6.783 14.215 1.00 86.44 146 VAL A CA 1
ATOM 1078 C C . VAL A 1 146 ? -12.539 -6.387 13.188 1.00 86.44 146 VAL A C 1
ATOM 1080 O O . VAL A 1 146 ? -13.468 -5.651 13.529 1.00 86.44 146 VAL A O 1
ATOM 1083 N N . ASN A 1 147 ? -12.429 -6.866 11.948 1.00 91.00 147 ASN A N 1
ATOM 1084 C CA . ASN A 1 147 ? -13.415 -6.604 10.905 1.00 91.00 147 ASN A CA 1
ATOM 1085 C C . ASN A 1 147 ? -14.781 -7.199 11.268 1.00 91.00 147 ASN A C 1
ATOM 1087 O O . ASN A 1 147 ? -15.794 -6.498 11.216 1.00 91.00 147 ASN A O 1
ATOM 1091 N N . SER A 1 148 ? -14.801 -8.463 11.700 1.00 93.06 148 SER A N 1
ATOM 1092 C CA . SER A 1 148 ? -16.030 -9.155 12.096 1.00 93.06 148 SER A CA 1
ATOM 1093 C C . SER A 1 148 ? -16.726 -8.454 13.268 1.00 93.06 148 SER A C 1
ATOM 1095 O O . SER A 1 148 ? -17.930 -8.194 13.222 1.00 93.06 148 SER A O 1
ATOM 1097 N N . ASP A 1 149 ? -15.951 -8.029 14.266 1.00 91.06 149 ASP A N 1
ATOM 1098 C CA . ASP A 1 149 ? -16.422 -7.250 15.406 1.00 91.06 149 ASP A CA 1
ATOM 1099 C C . ASP A 1 149 ? -17.011 -5.897 14.982 1.00 91.06 149 ASP A C 1
ATOM 1101 O O . ASP A 1 149 ? -18.043 -5.469 15.508 1.00 91.06 149 ASP A O 1
ATOM 1105 N N . ALA A 1 150 ? -16.367 -5.212 14.035 1.00 89.94 150 ALA A N 1
ATOM 1106 C CA . ALA A 1 150 ? -16.818 -3.925 13.517 1.00 89.94 150 ALA A CA 1
ATOM 1107 C C . ALA A 1 150 ? -18.130 -4.047 12.731 1.00 89.94 150 ALA A C 1
ATOM 1109 O O . ALA A 1 150 ? -19.018 -3.209 12.899 1.00 89.94 150 ALA A O 1
ATOM 1110 N N . LEU A 1 151 ? -18.296 -5.116 11.945 1.00 91.69 151 LEU A N 1
ATOM 1111 C CA . LEU A 1 151 ? -19.549 -5.418 11.249 1.00 91.69 151 LEU A CA 1
ATOM 1112 C C . LEU A 1 151 ? -20.703 -5.634 12.236 1.00 91.69 151 LEU A C 1
ATOM 1114 O O . LEU A 1 151 ? -21.780 -5.067 12.049 1.00 91.69 151 LEU A O 1
ATOM 1118 N N . VAL A 1 152 ? -20.468 -6.387 13.317 1.00 94.56 152 VAL A N 1
ATOM 1119 C CA . VAL A 1 152 ? -21.465 -6.617 14.382 1.00 94.56 152 VAL A CA 1
ATOM 1120 C C . VAL A 1 152 ? -21.821 -5.319 15.108 1.00 94.56 152 VAL A C 1
ATOM 1122 O O . VAL A 1 152 ? -22.980 -5.087 15.444 1.00 94.56 152 VAL A O 1
ATOM 1125 N N . LYS A 1 153 ? -20.832 -4.454 15.345 1.00 91.69 153 LYS A N 1
ATOM 1126 C CA . LYS A 1 153 ? -21.007 -3.168 16.039 1.00 91.69 153 LYS A CA 1
ATOM 1127 C C . LYS A 1 153 ? -21.510 -2.042 15.125 1.00 91.69 153 LYS A C 1
ATOM 1129 O O . LYS A 1 153 ? -21.698 -0.929 15.611 1.00 91.69 153 LYS A O 1
ATOM 1134 N N . HIS A 1 154 ? -21.731 -2.311 13.835 1.00 91.19 154 HIS A N 1
ATOM 1135 C CA . HIS A 1 154 ? -22.052 -1.312 12.808 1.00 91.19 154 HIS A CA 1
ATOM 1136 C C . HIS A 1 154 ? -21.026 -0.163 12.709 1.00 91.19 154 HIS A C 1
ATOM 1138 O O . HIS A 1 154 ? -21.357 0.956 12.310 1.00 91.19 154 HIS A O 1
ATOM 1144 N N . ASP A 1 155 ? -19.763 -0.437 13.045 1.00 88.38 155 ASP A N 1
ATOM 1145 C CA . ASP A 1 155 ? -18.650 0.490 12.844 1.00 88.38 155 ASP A CA 1
ATOM 1146 C C . ASP A 1 155 ? -18.183 0.417 11.383 1.00 88.38 155 ASP A C 1
ATOM 1148 O O . ASP A 1 155 ? -17.223 -0.271 11.030 1.00 88.38 155 ASP A O 1
ATOM 1152 N N . ASN A 1 156 ? -18.912 1.121 10.513 1.00 88.12 156 ASN A N 1
ATOM 1153 C CA . ASN A 1 156 ? -18.712 1.070 9.064 1.00 88.12 156 ASN A CA 1
ATOM 1154 C C . ASN A 1 156 ? -17.307 1.515 8.634 1.00 88.12 156 ASN A C 1
ATOM 1156 O O . ASN A 1 156 ? -16.777 0.990 7.656 1.00 88.12 156 ASN A O 1
ATOM 1160 N N . LEU A 1 157 ? -16.700 2.477 9.338 1.00 84.62 157 LEU A N 1
ATOM 1161 C CA . LEU A 1 157 ? -15.373 2.980 8.984 1.00 84.62 157 LEU A CA 1
ATOM 1162 C C . LEU A 1 157 ? -14.308 1.926 9.278 1.00 84.62 157 LEU A C 1
ATOM 1164 O O . LEU A 1 157 ? -13.529 1.587 8.389 1.00 84.62 157 LEU A O 1
ATOM 1168 N N . THR A 1 158 ? -14.309 1.371 10.493 1.00 84.38 158 THR A N 1
ATOM 1169 C CA . THR A 1 158 ? -13.376 0.298 10.854 1.00 84.38 158 THR A CA 1
ATOM 1170 C C . THR A 1 158 ? -13.581 -0.922 9.961 1.00 84.38 158 THR A C 1
ATOM 1172 O O . THR A 1 158 ? -12.599 -1.461 9.450 1.00 84.38 158 THR A O 1
ATOM 1175 N N . ALA A 1 159 ? -14.831 -1.323 9.707 1.00 89.00 159 ALA A N 1
ATOM 1176 C CA . ALA A 1 159 ? -15.140 -2.444 8.821 1.00 89.00 159 ALA A CA 1
ATOM 1177 C C . ALA A 1 159 ? -14.632 -2.209 7.386 1.00 89.00 159 ALA A C 1
ATOM 1179 O O . ALA A 1 159 ? -14.043 -3.100 6.783 1.00 89.00 159 ALA A O 1
ATOM 1180 N N . THR A 1 160 ? -14.788 -0.998 6.845 1.00 90.44 160 THR A N 1
ATOM 1181 C CA . THR A 1 160 ? -14.313 -0.686 5.488 1.00 90.44 160 THR A CA 1
ATOM 1182 C C . THR A 1 160 ? -12.787 -0.692 5.414 1.00 90.44 160 THR A C 1
ATOM 1184 O O . THR A 1 160 ? -12.220 -1.321 4.528 1.00 90.44 160 THR A O 1
ATOM 1187 N N . LEU A 1 161 ? -12.102 -0.025 6.349 1.00 87.25 161 LEU A N 1
ATOM 1188 C CA . LEU A 1 161 ? -10.643 0.106 6.297 1.00 87.25 161 LEU A CA 1
ATOM 1189 C C . LEU A 1 161 ? -9.918 -1.221 6.558 1.00 87.25 161 LEU A C 1
ATOM 1191 O O . LEU A 1 161 ? -8.918 -1.511 5.906 1.00 87.25 161 LEU A O 1
ATOM 1195 N N . THR A 1 162 ? -10.430 -2.041 7.478 1.00 87.94 162 THR A N 1
ATOM 1196 C CA . THR A 1 162 ? -9.889 -3.392 7.702 1.00 87.94 162 THR A CA 1
ATOM 1197 C C . THR A 1 162 ? -10.204 -4.321 6.531 1.00 87.94 162 THR A C 1
ATOM 1199 O O . THR A 1 162 ? -9.326 -5.073 6.124 1.00 87.94 162 THR A O 1
ATOM 1202 N N . GLY A 1 163 ? -11.391 -4.203 5.918 1.00 91.62 163 GLY A N 1
ATOM 1203 C CA . GLY A 1 163 ? -11.734 -4.890 4.668 1.00 91.62 163 GLY A CA 1
ATOM 1204 C C . GLY A 1 163 ? -10.753 -4.566 3.545 1.00 91.62 163 GLY A C 1
ATOM 1205 O O . GLY A 1 163 ? -10.145 -5.462 2.972 1.00 91.62 163 GLY A O 1
ATOM 1206 N N . PHE A 1 164 ? -10.497 -3.277 3.318 1.00 92.44 164 PHE A N 1
ATOM 1207 C CA . PHE A 1 164 ? -9.533 -2.824 2.318 1.00 92.44 164 PHE A CA 1
ATOM 1208 C C . PHE A 1 164 ? -8.115 -3.318 2.591 1.00 92.44 164 PHE A C 1
ATOM 1210 O O . PHE A 1 164 ? -7.418 -3.696 1.655 1.00 92.44 164 PHE A O 1
ATOM 1217 N N . LYS A 1 165 ? -7.674 -3.356 3.854 1.00 89.25 165 LYS A N 1
ATOM 1218 C CA . LYS A 1 165 ? -6.364 -3.925 4.185 1.00 89.25 165 LYS A CA 1
ATOM 1219 C C . LYS A 1 165 ? -6.282 -5.407 3.807 1.00 89.25 165 LYS A C 1
ATOM 1221 O O . LYS A 1 165 ? -5.311 -5.803 3.166 1.00 89.25 165 LYS A O 1
ATOM 1226 N N . MET A 1 166 ? -7.301 -6.196 4.151 1.00 90.81 166 MET A N 1
ATOM 1227 C CA . MET A 1 166 ? -7.366 -7.617 3.790 1.00 90.81 166 MET A CA 1
ATOM 1228 C C . MET A 1 166 ? -7.404 -7.819 2.267 1.00 90.81 166 MET A C 1
ATOM 1230 O O . MET A 1 166 ? -6.732 -8.710 1.750 1.00 90.81 166 MET A O 1
ATOM 1234 N N . ASP A 1 167 ? -8.129 -6.967 1.534 1.00 92.81 167 ASP A N 1
ATOM 1235 C CA . ASP A 1 167 ? -8.164 -7.004 0.068 1.00 92.81 167 ASP A CA 1
ATOM 1236 C C . ASP A 1 167 ? -6.778 -6.744 -0.539 1.00 92.81 167 ASP A C 1
ATOM 1238 O O . ASP A 1 167 ? -6.374 -7.452 -1.463 1.00 92.81 167 ASP A O 1
ATOM 1242 N N . LEU A 1 168 ? -6.015 -5.782 -0.001 1.00 90.38 168 LEU A N 1
ATOM 1243 C CA . LEU A 1 168 ? -4.636 -5.531 -0.435 1.00 90.38 168 LEU A CA 1
ATOM 1244 C C . LEU A 1 168 ? -3.725 -6.736 -0.174 1.00 90.38 168 LEU A C 1
ATOM 1246 O O . LEU A 1 168 ? -3.002 -7.145 -1.079 1.00 90.38 168 LEU A O 1
ATOM 1250 N N . GLU A 1 169 ? -3.783 -7.335 1.020 1.00 87.81 169 GLU A N 1
ATOM 1251 C CA . GLU A 1 169 ? -2.984 -8.525 1.359 1.00 87.81 169 GLU A CA 1
ATOM 1252 C C . GLU A 1 169 ? -3.314 -9.713 0.451 1.00 87.81 169 GLU A C 1
ATOM 1254 O O . GLU A 1 169 ? -2.422 -10.416 -0.026 1.00 87.81 169 GLU A O 1
ATOM 1259 N N . LYS A 1 170 ? -4.598 -9.918 0.154 1.00 90.44 170 LYS A N 1
ATOM 1260 C CA . LYS A 1 170 ? -5.039 -10.943 -0.791 1.00 90.44 170 LYS A CA 1
ATOM 1261 C C . LYS A 1 170 ? -4.572 -10.641 -2.215 1.00 90.44 170 LYS A C 1
ATOM 1263 O O . LYS A 1 170 ? -4.148 -11.557 -2.915 1.00 90.44 170 LYS A O 1
ATOM 1268 N N . GLY A 1 171 ? -4.631 -9.378 -2.635 1.00 90.75 171 GLY A N 1
ATOM 1269 C CA . GLY A 1 171 ? -4.140 -8.925 -3.935 1.00 90.75 171 GLY A CA 1
ATOM 1270 C C . GLY A 1 171 ? -2.655 -9.224 -4.135 1.00 90.75 171 GLY A C 1
ATOM 1271 O O . GLY A 1 171 ? -2.267 -9.650 -5.222 1.00 90.75 171 GLY A O 1
ATOM 1272 N N . GLU A 1 172 ? -1.846 -9.076 -3.085 1.00 89.25 172 GLU A N 1
ATOM 1273 C CA . GLU A 1 172 ? -0.430 -9.460 -3.101 1.00 89.25 172 GLU A CA 1
ATOM 1274 C C . GLU A 1 172 ? -0.214 -10.965 -3.150 1.00 89.25 172 GLU A C 1
ATOM 1276 O O . GLU A 1 172 ? 0.581 -11.446 -3.949 1.00 89.25 172 GLU A O 1
ATOM 1281 N N . GLN A 1 173 ? -0.948 -11.732 -2.341 1.00 88.75 173 GLN A N 1
ATOM 1282 C CA . GLN A 1 173 ? -0.860 -13.197 -2.359 1.00 88.75 173 GLN A CA 1
ATOM 1283 C C . GLN A 1 173 ? 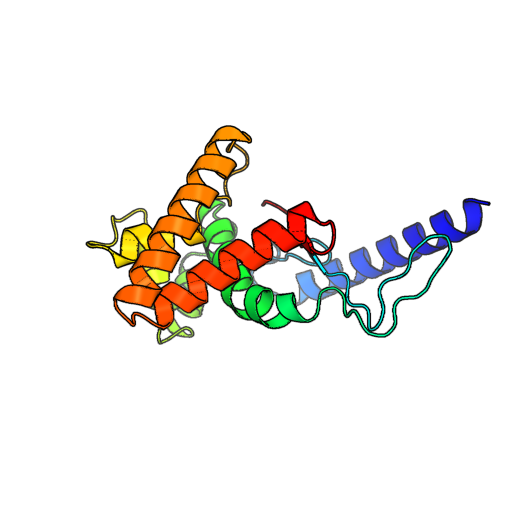-1.228 -13.801 -3.721 1.00 88.75 173 GLN A C 1
ATOM 1285 O O . GLN A 1 173 ? -0.825 -14.923 -4.024 1.00 88.75 173 GLN A O 1
ATOM 1290 N N . GLN A 1 174 ? -2.027 -13.085 -4.512 1.00 90.12 174 GLN A N 1
ATOM 1291 C CA . GLN A 1 174 ? -2.479 -13.490 -5.841 1.00 90.12 174 GLN A CA 1
ATOM 1292 C C . GLN A 1 174 ? -1.624 -12.911 -6.979 1.00 90.12 174 GLN A C 1
ATOM 1294 O O . GLN A 1 174 ? -1.999 -13.078 -8.138 1.00 90.12 174 GLN A O 1
ATOM 1299 N N . ASP A 1 175 ? -0.525 -12.212 -6.674 1.00 90.00 175 ASP A N 1
ATOM 1300 C CA . ASP A 1 175 ? 0.326 -11.508 -7.647 1.00 90.00 175 ASP A CA 1
ATOM 1301 C C . ASP A 1 175 ? -0.442 -10.490 -8.526 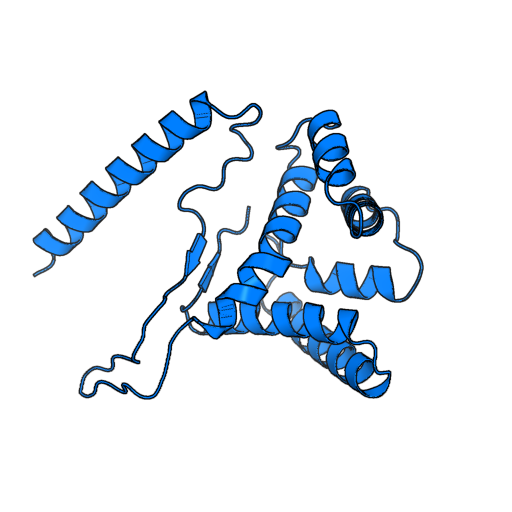1.00 90.00 175 ASP A C 1
ATOM 1303 O O . ASP A 1 175 ? -0.004 -10.113 -9.615 1.00 90.00 175 ASP A O 1
ATOM 1307 N N . ILE A 1 176 ? -1.608 -10.023 -8.062 1.00 92.81 176 ILE A N 1
ATOM 1308 C CA . ILE A 1 176 ? -2.404 -8.978 -8.728 1.00 92.81 176 ILE A CA 1
ATOM 1309 C C . ILE A 1 176 ? -1.867 -7.599 -8.344 1.00 92.81 176 ILE A C 1
ATOM 1311 O O . ILE A 1 176 ? -1.880 -6.672 -9.155 1.00 92.81 176 ILE A O 1
ATOM 1315 N N . LEU A 1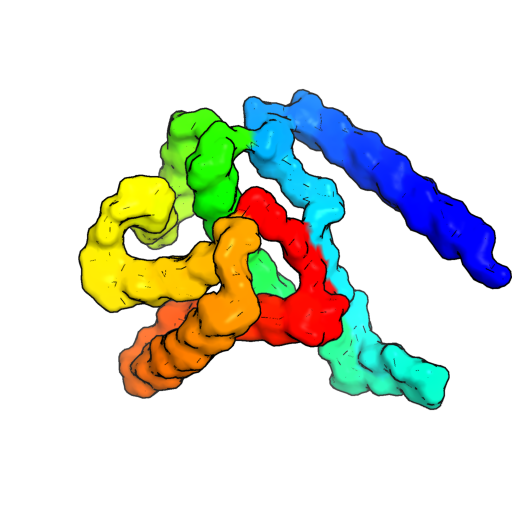 177 ? -1.405 -7.464 -7.105 1.00 91.50 177 LEU A N 1
ATOM 1316 C CA . LEU A 1 177 ? -0.772 -6.272 -6.573 1.00 91.50 177 LEU A CA 1
ATOM 1317 C C . LEU A 1 177 ? 0.668 -6.617 -6.196 1.00 91.50 177 LEU A C 1
ATOM 1319 O O . LEU A 1 177 ? 0.906 -7.560 -5.456 1.00 91.50 177 LEU A O 1
ATOM 1323 N N . LEU A 1 178 ? 1.626 -5.836 -6.674 1.00 89.38 178 LEU A N 1
ATOM 1324 C CA . LEU A 1 178 ? 3.006 -5.882 -6.208 1.00 89.38 178 LEU A CA 1
ATOM 1325 C C . LEU A 1 178 ? 3.285 -4.566 -5.500 1.00 89.38 178 LEU A C 1
ATOM 1327 O O . LEU A 1 178 ? 3.137 -3.514 -6.127 1.00 89.38 178 LEU A O 1
ATOM 1331 N N . ARG A 1 179 ? 3.673 -4.619 -4.221 1.00 84.69 179 ARG A N 1
ATOM 1332 C CA . ARG A 1 179 ? 4.078 -3.426 -3.476 1.00 84.69 179 ARG A CA 1
ATOM 1333 C C . ARG A 1 179 ? 5.568 -3.411 -3.172 1.00 84.69 179 ARG A C 1
ATOM 1335 O O . ARG A 1 179 ? 6.183 -4.435 -2.885 1.00 84.69 179 ARG A O 1
ATOM 1342 N N . SER A 1 180 ? 6.135 -2.213 -3.191 1.00 76.38 180 SER A N 1
ATOM 1343 C CA . SER A 1 180 ? 7.458 -1.939 -2.632 1.00 76.38 180 SER A CA 1
ATOM 1344 C C . SER A 1 180 ? 7.330 -1.707 -1.127 1.00 76.38 180 SER A C 1
ATOM 1346 O O . SER A 1 180 ? 6.617 -0.801 -0.692 1.00 76.38 180 SER A O 1
ATOM 1348 N N . HIS A 1 181 ? 8.025 -2.514 -0.333 1.00 65.75 181 HIS A N 1
ATOM 1349 C CA . HIS A 1 181 ? 8.187 -2.291 1.102 1.00 65.75 181 HIS A CA 1
ATOM 1350 C C . HIS A 1 181 ? 9.448 -1.422 1.291 1.00 65.75 181 HIS A C 1
ATOM 1352 O O . HIS A 1 181 ? 10.524 -1.811 0.841 1.00 65.75 181 HIS A O 1
ATOM 1358 N N . LEU A 1 182 ? 9.283 -0.208 1.837 1.00 55.56 182 LEU A N 1
ATOM 1359 C CA . LEU A 1 182 ? 10.270 0.894 1.836 1.00 55.56 182 LEU A CA 1
ATOM 1360 C C . LEU A 1 182 ? 11.053 1.079 3.137 1.00 55.56 182 LEU A C 1
ATOM 1362 O O . LEU A 1 182 ? 10.522 0.715 4.205 1.00 55.56 182 LEU A O 1
#

Secondary structure (DSSP, 8-state):
--HHHHHHHHHHHHHHHHHHHHHHTT-S-GGG--SSS-EE--BSSEE-SS-EETT--BSGGGHHHHHHHHHHHHHHHHHHTT-S-HHHHHHHHHHSTTTHHHHHHHHTT----SHHHHHHHHHHTT-STT--HHHHHHHHHHHHHHHHHHHHTT-HHHHHHHHHHHHHHHHHHTTSEE----

pLDDT: mean 77.62, std 13.65, range [42.28, 94.56]

Foldseek 3Di:
DCVVVVVVVVVVVVVQVVVLVVVCVVDPQSLLDCGPFKDAAWDCWDDDPVDTGNVDTFRPVLPCLCVPQVVLLSLLLCLVVVSDDPVVNVVVLVVVPPCSVVSVCSSVVPQPPDPSSVLVCLLNPPLDPPDDPVNVVVSLVVLVVQLVVCVVVVVVVSVVSSVSSNVQVVCVVVVRMDHHRD

Organism: NCBI:txid1076179